Protein AF-A0A958M919-F1 (afdb_monomer_lite)

pLDDT: mean 95.27, std 3.07, range [82.69, 98.25]

Secondary structure (DSSP, 8-state):
-EEEEEES-BS--SHHHHHHHHHHHHHHHTT-EEEEEEETTSPBPHHHHTT-S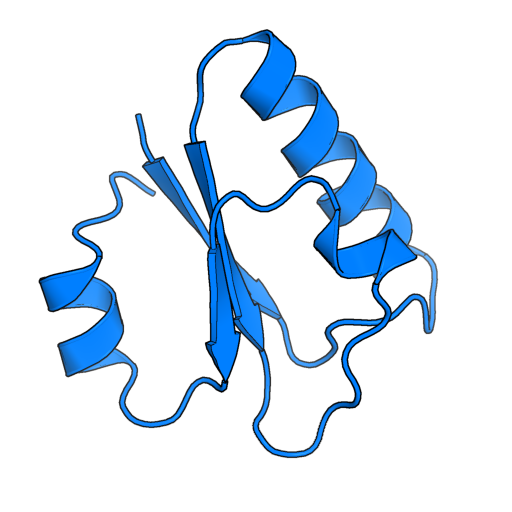EEEEES-HHHHHHHH----

Radius of gyration: 11.44 Å; chains: 1; bounding box: 25×30×24 Å

Sequence (72 aa):
MRILWLNEYAEFIGGCEAYVHQTAKLLNEKSVESVLLYSVKSKVSSGFAAPYSRCFPAVDLEKQITALNPDL

Structure (mmCIF, N/CA/C/O backbone):
da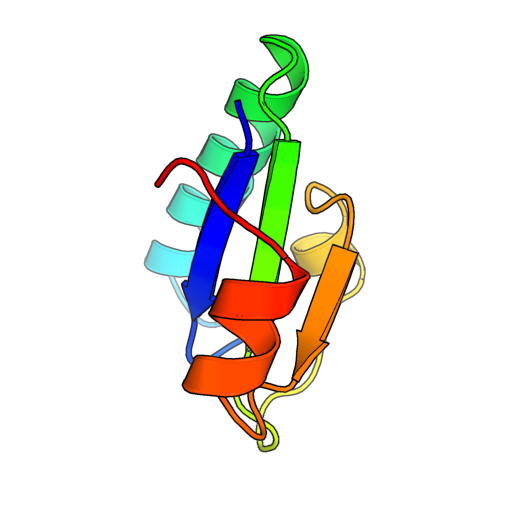ta_AF-A0A958M919-F1
#
_entry.id   AF-A0A958M919-F1
#
loop_
_atom_site.group_PDB
_atom_site.id
_atom_site.type_symbol
_atom_site.label_atom_id
_atom_site.label_alt_id
_atom_site.label_comp_id
_atom_site.label_asym_id
_atom_site.label_entity_id
_atom_site.label_seq_id
_atom_site.pdbx_PDB_ins_code
_atom_site.Cartn_x
_atom_site.Cartn_y
_atom_site.Cartn_z
_atom_site.occupancy
_atom_site.B_iso_or_equiv
_atom_site.auth_seq_id
_atom_site.auth_comp_id
_atom_site.auth_asym_id
_atom_site.auth_atom_id
_atom_site.pdbx_PDB_model_num
ATOM 1 N N . MET A 1 1 ? -13.690 -3.895 5.415 1.00 94.56 1 MET A N 1
ATOM 2 C CA . MET A 1 1 ? -13.504 -3.280 4.091 1.00 94.56 1 MET A CA 1
ATOM 3 C C . MET A 1 1 ? -12.015 -3.140 3.836 1.00 94.56 1 MET A C 1
ATOM 5 O O . MET A 1 1 ? -11.305 -2.725 4.749 1.00 94.56 1 MET A O 1
ATOM 9 N N . ARG A 1 2 ? -11.554 -3.500 2.642 1.00 97.75 2 ARG A N 1
ATOM 10 C CA . ARG A 1 2 ? -10.168 -3.455 2.189 1.00 97.75 2 ARG A CA 1
ATOM 11 C C . ARG A 1 2 ? -10.082 -2.645 0.905 1.00 97.75 2 ARG A C 1
ATOM 13 O O . ARG A 1 2 ? -10.785 -2.953 -0.048 1.00 97.75 2 ARG A O 1
ATOM 20 N N . ILE A 1 3 ? -9.201 -1.656 0.899 1.00 98.12 3 ILE A N 1
ATOM 21 C CA . ILE A 1 3 ? -8.934 -0.795 -0.249 1.00 98.12 3 ILE A CA 1
ATOM 22 C C . ILE A 1 3 ? -7.544 -1.121 -0.787 1.00 98.12 3 ILE A C 1
ATOM 24 O O . ILE A 1 3 ? -6.570 -1.150 -0.024 1.00 98.12 3 ILE A O 1
ATOM 28 N N . LEU A 1 4 ? -7.459 -1.371 -2.090 1.00 98.06 4 LEU A N 1
ATOM 29 C CA . LEU A 1 4 ? -6.210 -1.551 -2.811 1.00 98.06 4 LEU A CA 1
ATOM 30 C C . LEU A 1 4 ? -5.787 -0.243 -3.481 1.00 98.06 4 LEU A C 1
ATOM 32 O O . LEU A 1 4 ? -6.442 0.272 -4.381 1.00 98.06 4 LEU A O 1
ATOM 36 N N . TRP A 1 5 ? -4.634 0.265 -3.077 1.00 97.19 5 TRP A N 1
ATOM 37 C CA . TRP A 1 5 ? -4.000 1.435 -3.662 1.00 97.19 5 TRP A CA 1
ATOM 38 C C . TRP A 1 5 ? -3.019 0.979 -4.739 1.00 97.19 5 TRP A C 1
ATOM 40 O O . TRP A 1 5 ? -2.122 0.185 -4.460 1.00 97.19 5 TRP A O 1
ATOM 50 N N . LEU A 1 6 ? -3.184 1.473 -5.964 1.00 96.06 6 LEU A N 1
ATOM 51 C CA . LEU A 1 6 ? -2.266 1.241 -7.078 1.00 96.06 6 LEU A CA 1
ATOM 52 C C . LEU A 1 6 ? -1.526 2.542 -7.379 1.00 96.06 6 LEU A C 1
ATOM 54 O O . LEU A 1 6 ? -2.091 3.443 -7.997 1.00 96.06 6 LEU A O 1
ATOM 58 N N . ASN A 1 7 ? -0.263 2.632 -6.968 1.00 93.69 7 ASN A N 1
ATOM 59 C CA . ASN A 1 7 ? 0.552 3.821 -7.201 1.00 93.69 7 ASN A CA 1
ATOM 60 C C . ASN A 1 7 ? 1.761 3.494 -8.072 1.00 93.69 7 ASN A C 1
ATOM 62 O O . ASN A 1 7 ? 2.317 2.401 -8.018 1.00 93.69 7 ASN A O 1
ATOM 66 N N . GLU A 1 8 ? 2.243 4.467 -8.837 1.00 91.94 8 GLU A N 1
ATOM 67 C CA . GLU A 1 8 ? 3.548 4.312 -9.477 1.00 91.94 8 GLU A CA 1
ATOM 68 C C . GLU A 1 8 ? 4.669 4.381 -8.432 1.00 91.94 8 GLU A C 1
ATOM 70 O O . GLU A 1 8 ? 5.565 3.536 -8.434 1.00 91.94 8 GLU A O 1
ATOM 75 N N . TYR A 1 9 ? 4.567 5.321 -7.488 1.00 93.19 9 TYR A N 1
ATOM 76 C CA . TYR A 1 9 ? 5.589 5.579 -6.479 1.00 93.19 9 TYR A CA 1
ATOM 77 C C . TYR A 1 9 ? 5.129 5.235 -5.058 1.00 93.19 9 TYR A C 1
ATOM 79 O O . TYR A 1 9 ? 4.016 5.569 -4.649 1.00 93.19 9 TYR A O 1
ATOM 87 N N . ALA A 1 10 ? 6.017 4.599 -4.289 1.00 93.69 10 ALA A N 1
ATOM 88 C CA . ALA A 1 10 ? 5.850 4.311 -2.861 1.00 93.69 10 ALA A CA 1
ATOM 89 C C . ALA A 1 10 ? 6.695 5.245 -1.974 1.00 93.69 10 ALA A C 1
ATOM 91 O O . ALA A 1 10 ? 7.234 4.845 -0.937 1.00 93.69 10 ALA A O 1
ATOM 92 N N . GLU A 1 11 ? 6.833 6.500 -2.387 1.00 94.44 11 GLU A N 1
ATOM 93 C CA . GLU A 1 11 ? 7.598 7.539 -1.702 1.00 94.44 11 GLU A CA 1
ATOM 94 C C . GLU A 1 11 ? 6.986 8.917 -1.984 1.00 94.44 11 GLU A C 1
ATOM 96 O O . GLU A 1 11 ? 6.258 9.078 -2.956 1.00 94.44 11 GLU A O 1
ATOM 101 N N . PHE A 1 12 ? 7.265 9.918 -1.145 1.00 93.06 12 PHE A N 1
ATOM 102 C CA . PHE A 1 12 ? 6.748 11.276 -1.342 1.00 93.06 12 PHE A CA 1
ATOM 103 C C . PHE A 1 12 ? 7.544 12.012 -2.427 1.00 93.06 12 PHE A C 1
ATOM 105 O O . PHE A 1 12 ? 8.592 12.587 -2.135 1.00 93.06 12 PHE A O 1
ATOM 112 N N . ILE A 1 13 ? 7.045 11.999 -3.665 1.00 88.06 13 ILE A N 1
ATOM 113 C CA . ILE A 1 13 ? 7.658 12.724 -4.794 1.00 88.06 13 ILE A CA 1
ATOM 114 C C . ILE A 1 13 ? 6.936 14.050 -5.072 1.00 88.06 13 ILE A C 1
ATOM 116 O O . ILE A 1 13 ? 7.569 15.022 -5.485 1.00 88.06 13 ILE A O 1
ATOM 120 N N . GLY A 1 14 ? 5.633 14.132 -4.793 1.00 82.69 14 GLY A N 1
ATOM 121 C CA . GLY A 1 14 ? 4.827 15.330 -4.995 1.00 82.69 14 GLY A CA 1
ATOM 122 C C . GLY A 1 14 ? 3.658 15.452 -4.013 1.00 82.69 14 GLY A C 1
ATOM 123 O O . GLY A 1 14 ? 3.674 14.932 -2.896 1.00 82.69 14 GLY A O 1
ATOM 124 N N . GLY A 1 15 ? 2.644 16.222 -4.419 1.00 84.88 15 GLY A N 1
ATOM 125 C CA . GLY A 1 15 ? 1.478 16.519 -3.580 1.00 84.88 15 GLY A CA 1
ATOM 126 C C . GLY A 1 15 ? 0.413 15.420 -3.562 1.00 84.88 15 GLY A C 1
ATOM 127 O O . GLY A 1 15 ? -0.326 15.308 -2.584 1.00 84.88 15 GLY A O 1
ATOM 128 N N . CYS A 1 16 ? 0.335 14.596 -4.611 1.00 88.25 16 CYS A N 1
ATOM 129 C CA . CYS A 1 16 ? -0.650 13.515 -4.692 1.00 88.25 16 CYS A CA 1
ATOM 130 C C . CYS A 1 16 ? -0.394 12.466 -3.602 1.00 88.25 16 CYS A C 1
ATOM 132 O O . CYS A 1 16 ? -1.312 12.022 -2.917 1.00 88.25 16 CYS A O 1
ATOM 134 N N . GLU A 1 17 ? 0.878 12.150 -3.376 1.00 91.94 17 GLU A N 1
ATOM 135 C CA . GLU A 1 17 ? 1.357 11.158 -2.421 1.00 91.94 17 GLU A CA 1
ATOM 136 C C . GLU A 1 17 ? 0.966 11.526 -0.987 1.00 91.94 17 GLU A C 1
ATOM 138 O O . GLU A 1 17 ? 0.561 10.664 -0.207 1.00 91.94 17 GLU A O 1
ATOM 143 N N . ALA A 1 18 ? 1.012 12.817 -0.650 1.00 92.62 18 ALA A N 1
ATOM 144 C CA . ALA A 1 18 ? 0.549 13.310 0.641 1.00 92.62 18 ALA A CA 1
ATOM 145 C C . ALA A 1 18 ? -0.952 13.056 0.844 1.00 92.62 18 ALA A C 1
ATOM 147 O O . ALA A 1 18 ? -1.357 12.623 1.923 1.00 92.62 18 ALA A O 1
ATOM 148 N N . TYR A 1 19 ? -1.768 13.275 -0.190 1.00 94.06 19 TYR A N 1
ATOM 149 C CA . TYR A 1 19 ? -3.209 13.042 -0.120 1.00 94.06 19 TYR A CA 1
ATOM 150 C C . TYR A 1 19 ? -3.540 11.561 0.086 1.00 94.06 19 TYR A C 1
ATOM 152 O O . TYR A 1 19 ? -4.279 11.228 1.014 1.00 94.06 19 TYR A O 1
ATOM 160 N N . VAL A 1 20 ? -2.973 10.657 -0.722 1.00 94.56 20 VAL A N 1
ATOM 161 C CA . VAL A 1 20 ? -3.235 9.212 -0.573 1.00 94.56 20 VAL A CA 1
ATOM 162 C C . VAL A 1 20 ? -2.704 8.667 0.750 1.00 94.56 20 VAL A C 1
ATOM 164 O O . VAL A 1 20 ? -3.405 7.906 1.411 1.00 94.56 20 VAL A O 1
ATOM 167 N N . HIS A 1 21 ? -1.535 9.125 1.210 1.00 95.94 21 HIS A N 1
ATOM 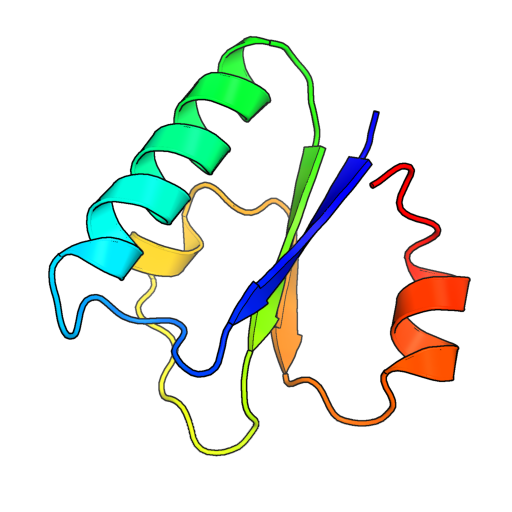168 C CA . HIS A 1 21 ? -0.985 8.751 2.517 1.00 95.94 21 HIS A CA 1
ATOM 169 C C . HIS A 1 21 ? -1.905 9.150 3.673 1.00 95.94 21 HIS A C 1
ATOM 171 O O . HIS A 1 21 ? -2.248 8.321 4.518 1.00 95.94 21 HIS A O 1
ATOM 177 N N . GLN A 1 22 ? -2.340 10.412 3.695 1.00 96.19 22 GLN A N 1
ATOM 178 C CA . GLN A 1 22 ? -3.237 10.921 4.731 1.00 96.19 22 GLN A CA 1
ATOM 179 C C . GLN A 1 22 ? -4.604 10.241 4.669 1.00 96.19 22 GLN A C 1
ATOM 181 O O . GLN A 1 22 ? -5.178 9.923 5.709 1.00 96.19 22 GLN A O 1
ATOM 186 N N . THR A 1 23 ? -5.102 9.962 3.464 1.00 96.81 23 THR A N 1
ATOM 187 C CA . THR A 1 23 ? -6.377 9.266 3.271 1.00 96.81 23 THR A CA 1
ATOM 188 C C . THR A 1 23 ? -6.298 7.830 3.785 1.00 96.81 23 THR A C 1
ATOM 190 O O . THR A 1 23 ? -7.140 7.435 4.588 1.00 96.81 23 THR A O 1
ATOM 193 N N . ALA A 1 24 ? -5.261 7.070 3.417 1.00 97.31 24 ALA A N 1
ATOM 194 C CA . ALA A 1 24 ? -5.031 5.720 3.932 1.00 97.31 24 ALA A CA 1
ATOM 195 C C . ALA A 1 24 ? -4.936 5.712 5.466 1.00 97.31 24 ALA A C 1
ATOM 197 O O . ALA A 1 24 ? -5.566 4.889 6.130 1.00 97.31 24 ALA A O 1
ATOM 198 N N . LYS A 1 25 ? -4.225 6.691 6.045 1.00 97.44 25 LYS A N 1
ATOM 199 C CA . LYS A 1 25 ? -4.130 6.862 7.499 1.00 97.44 25 LYS A CA 1
ATOM 200 C C . LYS A 1 25 ? -5.506 7.070 8.151 1.00 97.44 25 LYS A C 1
ATOM 202 O O . LYS A 1 25 ? -5.835 6.351 9.090 1.00 97.44 25 LYS A O 1
ATOM 207 N N . LEU A 1 26 ? -6.313 8.004 7.642 1.00 97.81 26 LEU A N 1
ATOM 208 C CA . LEU A 1 26 ? -7.662 8.292 8.154 1.00 97.81 26 LEU A CA 1
ATOM 209 C C . LEU A 1 26 ? -8.622 7.101 7.997 1.00 97.81 26 LEU A C 1
ATOM 211 O O . LEU A 1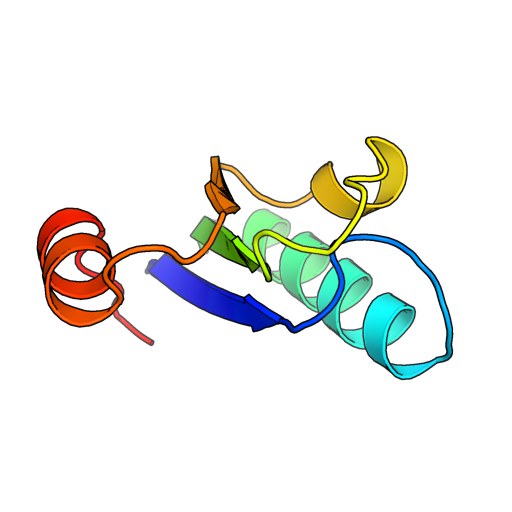 26 ? -9.507 6.889 8.825 1.00 97.81 26 LEU A O 1
ATOM 215 N N . LEU A 1 27 ? -8.467 6.313 6.933 1.00 97.25 27 LEU A N 1
ATOM 216 C CA . LEU A 1 27 ? -9.273 5.116 6.694 1.00 97.25 27 LEU A CA 1
ATOM 217 C C . LEU A 1 27 ? -8.962 4.009 7.704 1.00 97.25 27 LEU A C 1
ATOM 219 O O . LEU A 1 27 ? -9.888 3.374 8.215 1.00 97.25 27 LEU A O 1
ATOM 223 N N . ASN A 1 28 ? -7.694 3.840 8.079 1.00 96.19 28 ASN A N 1
ATOM 224 C CA . ASN A 1 28 ? -7.322 2.889 9.126 1.00 96.19 28 ASN A CA 1
ATOM 225 C C . ASN A 1 28 ? -7.930 3.249 10.483 1.00 96.19 28 ASN A C 1
ATOM 227 O O . ASN A 1 28 ? -8.365 2.360 11.211 1.00 96.19 28 ASN A O 1
ATOM 231 N N . GLU A 1 29 ? -8.019 4.542 10.815 1.00 96.62 29 GLU A N 1
ATOM 232 C CA . GLU A 1 29 ? -8.699 5.016 12.032 1.00 96.62 29 GLU A CA 1
ATOM 233 C C . GLU A 1 29 ? -10.188 4.616 12.047 1.00 96.62 29 GLU A C 1
ATOM 235 O O . GLU A 1 29 ? -10.793 4.474 13.107 1.00 96.62 29 GLU A O 1
ATOM 240 N N . LYS A 1 30 ? -10.771 4.355 10.869 1.00 96.94 30 LYS A N 1
ATOM 241 C CA . LYS A 1 30 ? -12.134 3.838 10.677 1.00 96.94 30 LYS A CA 1
ATOM 242 C C . LYS A 1 30 ? -12.185 2.318 10.468 1.00 96.94 30 LYS A C 1
ATOM 244 O O . LYS A 1 30 ? -13.207 1.805 10.018 1.00 96.94 30 LYS A O 1
ATOM 249 N N . SER A 1 31 ? -11.113 1.590 10.795 1.00 96.38 31 SER A N 1
ATOM 250 C CA . SER A 1 31 ? -10.997 0.132 10.611 1.00 96.38 31 SER A CA 1
ATOM 251 C C . SER A 1 31 ? -11.162 -0.340 9.156 1.00 96.38 31 SER A C 1
ATOM 253 O O . SER A 1 31 ? -11.554 -1.482 8.903 1.00 96.38 31 SER A O 1
ATOM 255 N N . VAL A 1 32 ? -10.861 0.531 8.189 1.00 97.94 32 VAL A N 1
ATOM 256 C CA . VAL A 1 32 ? -10.741 0.168 6.773 1.00 97.94 32 VAL A CA 1
ATOM 257 C C . VAL A 1 32 ? -9.283 -0.174 6.495 1.00 97.94 32 VAL A C 1
ATOM 259 O O . VAL A 1 32 ? -8.395 0.625 6.766 1.00 97.94 32 VAL A O 1
ATOM 262 N N . GLU A 1 33 ? -9.029 -1.367 5.967 1.00 98.00 33 GLU A N 1
ATOM 263 C CA . GLU A 1 33 ? -7.674 -1.824 5.673 1.00 98.00 33 GLU A CA 1
ATOM 264 C C . GLU A 1 33 ? -7.172 -1.209 4.362 1.00 98.00 33 GLU A C 1
ATOM 266 O O . GLU A 1 33 ? -7.819 -1.357 3.327 1.00 98.00 33 GLU A O 1
ATOM 271 N N . SER A 1 34 ? -5.995 -0.586 4.387 1.00 98.25 34 SER A N 1
ATOM 272 C CA . SER A 1 34 ? -5.326 -0.067 3.189 1.00 98.25 34 SER A CA 1
ATOM 273 C C . SER A 1 34 ? -4.140 -0.948 2.786 1.00 98.25 34 SER A C 1
ATOM 275 O O . SER A 1 34 ? -3.204 -1.117 3.567 1.00 98.25 34 SER A O 1
ATOM 277 N N . VAL A 1 35 ? -4.151 -1.474 1.558 1.00 98.12 35 VAL A N 1
ATOM 278 C CA . VAL A 1 35 ? -3.054 -2.263 0.963 1.00 98.12 35 VAL A CA 1
ATOM 279 C C . VAL A 1 35 ? -2.482 -1.517 -0.235 1.00 98.12 35 VAL A C 1
ATOM 281 O O . VAL A 1 35 ? -3.244 -1.095 -1.093 1.00 98.12 35 VAL A O 1
ATOM 284 N N . LEU A 1 36 ? -1.162 -1.375 -0.331 1.00 97.75 36 LEU A N 1
ATOM 285 C CA . LEU A 1 36 ? -0.500 -0.688 -1.443 1.00 97.75 36 LEU A CA 1
ATOM 286 C C . LEU A 1 36 ? 0.188 -1.679 -2.384 1.00 97.75 36 LEU A C 1
ATOM 288 O O . LEU A 1 36 ? 1.002 -2.497 -1.945 1.00 97.75 36 LEU A O 1
ATOM 292 N N . LEU A 1 37 ? -0.063 -1.536 -3.685 1.00 97.88 37 LEU A N 1
ATOM 293 C CA . LEU A 1 37 ? 0.834 -2.014 -4.729 1.00 97.88 37 LEU A CA 1
ATOM 294 C C . LEU A 1 37 ? 1.533 -0.834 -5.400 1.00 97.88 37 LEU A C 1
ATOM 296 O O . LEU A 1 37 ? 0.903 0.178 -5.709 1.00 97.88 37 LEU A O 1
ATOM 300 N N . TYR A 1 38 ? 2.834 -0.979 -5.633 1.00 95.94 38 TYR A N 1
ATOM 301 C CA . TYR A 1 38 ? 3.661 0.064 -6.237 1.00 95.94 38 TYR A CA 1
ATOM 302 C C . TYR A 1 38 ? 4.504 -0.451 -7.406 1.00 95.94 38 TYR A C 1
ATOM 304 O O . TYR A 1 38 ? 4.744 -1.649 -7.523 1.00 95.94 38 TYR A O 1
ATOM 312 N N . SER A 1 39 ? 4.985 0.426 -8.288 1.00 95.19 39 SER A N 1
ATOM 313 C CA . SER A 1 39 ? 5.830 0.001 -9.415 1.00 95.19 39 SER A CA 1
ATOM 314 C C . SER A 1 39 ? 7.105 -0.705 -8.945 1.00 95.19 39 SER A C 1
ATOM 316 O O . SER A 1 39 ? 7.808 -0.207 -8.069 1.00 95.19 39 SER A O 1
ATOM 318 N N . VAL A 1 40 ? 7.498 -1.800 -9.608 1.00 94.00 40 VAL A N 1
ATOM 319 C CA . VAL A 1 40 ? 8.793 -2.482 -9.374 1.00 94.00 40 VAL A CA 1
ATOM 320 C C . VAL A 1 40 ? 10.013 -1.566 -9.534 1.00 94.00 40 VAL A C 1
ATOM 322 O O . VAL A 1 40 ? 11.095 -1.891 -9.054 1.00 94.00 40 VAL A O 1
ATOM 325 N N . LYS A 1 41 ? 9.857 -0.430 -10.226 1.00 92.56 41 LYS A N 1
ATOM 326 C CA . LYS A 1 41 ? 10.919 0.561 -10.443 1.00 92.56 41 LYS A CA 1
ATOM 327 C C . LYS A 1 41 ? 11.023 1.593 -9.315 1.00 92.56 41 LYS A C 1
ATOM 329 O O . LYS A 1 41 ? 11.996 2.342 -9.282 1.00 92.56 41 LYS A O 1
ATOM 334 N N . SER A 1 42 ? 10.027 1.670 -8.433 1.00 89.56 42 SER A N 1
ATOM 335 C CA . SER A 1 42 ? 9.965 2.669 -7.366 1.00 89.56 42 SER A CA 1
ATOM 336 C C . SER A 1 42 ? 10.734 2.219 -6.126 1.00 89.56 42 SER A C 1
ATOM 338 O O . SER A 1 42 ? 10.776 1.034 -5.786 1.00 89.56 42 SER A O 1
ATOM 340 N N . LYS A 1 43 ? 11.330 3.189 -5.424 1.00 89.88 43 LYS A N 1
ATOM 341 C CA . LYS A 1 43 ? 11.825 2.983 -4.066 1.00 89.88 43 LYS A CA 1
ATOM 342 C C . LYS A 1 43 ? 10.660 3.073 -3.085 1.00 89.88 43 LYS A C 1
ATOM 344 O O . LYS A 1 43 ? 9.731 3.854 -3.266 1.00 89.88 43 LYS A O 1
ATOM 349 N N . VAL A 1 44 ? 10.745 2.301 -2.007 1.00 91.56 44 VAL A N 1
ATOM 350 C CA . VAL A 1 44 ? 9.771 2.368 -0.915 1.00 91.56 44 VAL A CA 1
ATOM 351 C C . VAL A 1 44 ? 10.347 3.206 0.212 1.00 91.56 44 VAL A C 1
ATOM 353 O O . VAL A 1 44 ? 11.375 2.857 0.793 1.00 91.56 44 VAL A O 1
ATOM 356 N N . SER A 1 45 ? 9.661 4.291 0.550 1.00 93.88 45 SER A N 1
ATOM 357 C CA . SER A 1 45 ? 9.926 5.046 1.769 1.00 93.88 45 SER A CA 1
ATOM 358 C C . SER A 1 45 ? 9.137 4.441 2.927 1.00 93.88 45 SER A C 1
ATOM 360 O O . SER A 1 45 ? 7.916 4.310 2.852 1.00 93.88 45 SER A O 1
ATOM 362 N N . SER A 1 46 ? 9.811 4.113 4.031 1.00 92.44 46 SER A N 1
ATOM 363 C CA . SER A 1 46 ? 9.157 3.570 5.231 1.00 92.44 46 SER A CA 1
ATOM 364 C C . SER A 1 46 ? 8.102 4.520 5.804 1.00 92.44 46 SER A C 1
ATOM 366 O O . SER A 1 46 ? 7.040 4.074 6.230 1.00 92.44 46 SER A O 1
ATOM 368 N N . GLY A 1 47 ? 8.350 5.834 5.758 1.00 94.50 47 GLY A N 1
ATOM 369 C CA . GLY A 1 47 ? 7.389 6.843 6.209 1.00 94.50 47 GLY A CA 1
ATOM 370 C C . GLY A 1 47 ? 6.140 6.916 5.328 1.00 94.50 47 GLY A C 1
ATOM 371 O O . GLY A 1 47 ? 5.034 7.095 5.840 1.00 94.50 47 GLY A O 1
ATOM 372 N N . PHE A 1 48 ? 6.305 6.727 4.014 1.00 95.69 48 PHE A N 1
ATOM 373 C CA . PHE A 1 48 ? 5.180 6.641 3.084 1.00 95.69 48 PHE A CA 1
ATOM 374 C C . PHE A 1 48 ? 4.409 5.327 3.249 1.00 95.69 48 PHE A C 1
ATOM 376 O O . PHE A 1 48 ? 3.186 5.328 3.209 1.00 95.69 48 PHE A O 1
ATOM 383 N N . ALA A 1 49 ? 5.107 4.211 3.469 1.00 96.12 49 ALA A N 1
ATOM 384 C CA . ALA A 1 49 ? 4.504 2.889 3.617 1.00 96.12 49 ALA A CA 1
ATOM 385 C C . ALA A 1 49 ? 3.776 2.682 4.962 1.00 96.12 49 ALA A C 1
ATOM 387 O O . ALA A 1 49 ? 2.940 1.792 5.068 1.00 96.12 49 ALA A O 1
ATOM 388 N N . ALA A 1 50 ? 4.068 3.503 5.976 1.00 96.75 50 ALA A N 1
ATOM 389 C CA . ALA A 1 50 ? 3.582 3.341 7.348 1.00 96.75 50 ALA A CA 1
ATOM 390 C C . ALA A 1 50 ? 2.057 3.146 7.534 1.00 96.75 50 ALA A C 1
ATOM 392 O O . ALA A 1 50 ? 1.685 2.345 8.391 1.00 96.75 50 ALA A O 1
ATOM 393 N N . PRO A 1 51 ? 1.155 3.840 6.807 1.00 97.19 51 PRO A N 1
ATOM 394 C CA . PRO A 1 51 ? -0.281 3.634 6.958 1.00 97.19 51 PRO A CA 1
ATOM 395 C C . PRO A 1 51 ? -0.802 2.418 6.182 1.00 97.19 51 PRO A C 1
ATOM 397 O O . PRO A 1 51 ? -1.981 2.117 6.276 1.00 97.19 51 PRO A O 1
ATOM 400 N N . TYR A 1 52 ? -0.004 1.704 5.400 1.00 97.38 52 TYR A N 1
ATOM 401 C CA . TYR A 1 52 ? -0.509 0.541 4.673 1.00 97.38 52 TYR A CA 1
ATOM 402 C C . TYR 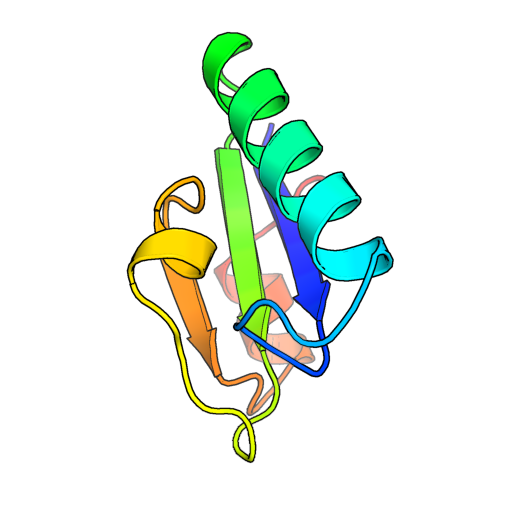A 1 52 ?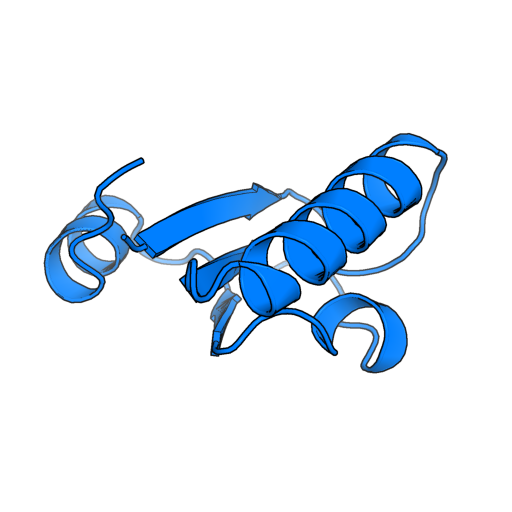 -0.235 -0.728 5.481 1.00 97.38 52 TYR A C 1
ATOM 404 O O . TYR A 1 52 ? 0.884 -0.953 5.939 1.00 97.38 52 TYR A O 1
ATOM 412 N N . SER A 1 53 ? -1.249 -1.581 5.650 1.00 96.38 53 SER A N 1
ATOM 413 C CA . SER A 1 53 ? -1.096 -2.858 6.367 1.00 96.38 53 SER A CA 1
ATOM 414 C C . SER A 1 53 ? -0.134 -3.794 5.635 1.00 96.38 53 SER A C 1
ATOM 416 O O . SER A 1 53 ? 0.551 -4.617 6.244 1.00 96.38 53 SER A O 1
ATOM 418 N N . ARG A 1 54 ? -0.108 -3.671 4.306 1.00 95.81 54 ARG A N 1
ATOM 419 C CA . ARG A 1 54 ? 0.689 -4.459 3.375 1.00 95.81 54 ARG A CA 1
ATOM 420 C C . ARG A 1 54 ? 1.127 -3.578 2.207 1.00 95.81 54 ARG A C 1
ATOM 422 O O . ARG A 1 54 ? 0.322 -2.818 1.674 1.00 95.81 54 ARG A O 1
ATOM 429 N N . CYS A 1 55 ? 2.383 -3.730 1.799 1.00 96.06 55 CYS A N 1
ATOM 430 C CA . CYS A 1 55 ? 3.000 -3.019 0.681 1.00 96.06 55 CYS A CA 1
ATOM 431 C C . CYS A 1 55 ? 3.767 -4.017 -0.184 1.00 96.06 55 CYS A C 1
ATOM 433 O O . CYS A 1 55 ? 4.677 -4.676 0.321 1.00 96.06 55 CYS A O 1
ATOM 435 N N . PHE A 1 56 ? 3.443 -4.105 -1.474 1.00 95.81 56 PHE A N 1
ATOM 436 C CA . PHE A 1 56 ? 4.125 -5.008 -2.405 1.00 95.81 56 PHE A CA 1
ATOM 437 C C . PHE A 1 56 ? 4.399 -4.337 -3.753 1.00 95.81 56 PHE A C 1
ATOM 439 O O . PHE A 1 56 ? 3.636 -3.471 -4.173 1.00 95.81 56 PHE A O 1
ATOM 446 N N . PRO A 1 57 ? 5.437 -4.753 -4.490 1.00 96.56 57 PRO A N 1
ATOM 447 C CA . PRO A 1 57 ? 5.553 -4.362 -5.883 1.00 96.56 57 PRO A CA 1
ATOM 448 C C . PRO A 1 57 ? 4.413 -4.979 -6.716 1.00 96.56 57 PRO A C 1
ATOM 450 O O . PRO A 1 57 ? 4.022 -6.129 -6.503 1.00 96.56 57 PRO A O 1
ATOM 453 N N . ALA A 1 58 ? 3.896 -4.232 -7.685 1.00 97.00 58 ALA A N 1
ATOM 454 C CA . ALA A 1 58 ? 2.959 -4.692 -8.700 1.00 97.00 58 ALA A CA 1
ATOM 455 C C . ALA A 1 58 ? 3.724 -5.491 -9.767 1.00 97.00 58 ALA A C 1
ATOM 457 O O . ALA A 1 58 ? 4.504 -4.926 -10.535 1.00 97.00 58 ALA A O 1
ATOM 458 N N . VAL A 1 59 ? 3.519 -6.808 -9.788 1.00 96.00 59 VAL A N 1
ATOM 459 C CA . VAL A 1 59 ? 4.198 -7.755 -10.691 1.00 96.00 59 VAL A CA 1
ATOM 460 C C . VAL A 1 59 ? 3.188 -8.481 -11.577 1.00 96.00 59 VAL A C 1
ATOM 462 O O . VAL A 1 59 ? 3.384 -8.572 -12.784 1.00 96.00 59 VAL A O 1
ATOM 465 N N . ASP A 1 60 ? 2.099 -8.968 -10.984 1.00 96.38 60 ASP A N 1
ATOM 466 C CA . ASP A 1 60 ? 0.995 -9.642 -11.669 1.00 96.38 60 ASP A CA 1
ATOM 467 C C . ASP A 1 60 ? -0.306 -9.148 -11.032 1.00 96.38 60 ASP A C 1
ATOM 469 O O . ASP A 1 60 ? -0.766 -9.677 -10.017 1.00 96.38 60 ASP A O 1
ATOM 473 N N . LEU A 1 61 ? -0.845 -8.060 -11.586 1.00 95.69 61 LEU A N 1
ATOM 474 C CA . LEU A 1 61 ? -1.974 -7.349 -10.992 1.00 95.69 61 LEU A CA 1
ATOM 475 C C . LEU A 1 61 ? -3.203 -8.245 -10.848 1.00 95.69 61 LEU A C 1
ATOM 477 O O . LEU A 1 61 ? -3.835 -8.209 -9.799 1.00 95.69 61 LEU A O 1
ATOM 481 N N . GLU A 1 62 ? -3.521 -9.083 -11.836 1.00 97.00 62 GLU A N 1
ATOM 482 C CA . GLU A 1 62 ? -4.704 -9.950 -11.773 1.00 97.00 62 GLU A CA 1
ATOM 483 C C . GLU A 1 62 ? -4.603 -10.956 -10.624 1.00 97.00 62 GLU A C 1
ATOM 485 O O . GLU A 1 62 ? -5.527 -11.077 -9.810 1.00 97.00 62 GLU A O 1
ATOM 490 N N . LYS A 1 63 ? -3.456 -11.639 -10.496 1.00 97.62 63 LYS A N 1
ATOM 491 C CA . LYS A 1 63 ? -3.242 -12.573 -9.383 1.00 97.62 63 LYS A CA 1
ATOM 492 C C . LYS A 1 63 ? -3.192 -11.856 -8.043 1.00 97.62 63 LYS A C 1
ATOM 494 O O . LYS A 1 63 ? -3.753 -12.356 -7.070 1.00 97.62 63 LYS A O 1
ATOM 499 N N . GLN A 1 64 ? -2.533 -10.700 -7.976 1.00 97.31 64 GLN A N 1
ATOM 500 C CA . GLN A 1 64 ? -2.408 -9.934 -6.738 1.00 97.31 64 GLN A CA 1
ATOM 501 C C . GLN A 1 64 ? -3.762 -9.387 -6.281 1.00 97.31 64 GLN A C 1
ATOM 503 O O . GLN A 1 64 ? -4.095 -9.549 -5.113 1.00 97.31 64 GLN A O 1
ATOM 508 N N . ILE A 1 65 ? -4.572 -8.819 -7.177 1.00 97.50 65 ILE A N 1
ATOM 509 C CA . ILE A 1 65 ? -5.930 -8.346 -6.871 1.00 97.50 65 ILE A CA 1
ATOM 510 C C . ILE A 1 65 ? -6.793 -9.517 -6.394 1.00 97.50 65 ILE A C 1
ATOM 512 O O . ILE A 1 65 ? -7.409 -9.420 -5.337 1.00 97.50 65 ILE A O 1
ATOM 516 N N . THR A 1 66 ? -6.769 -10.652 -7.100 1.00 97.81 66 THR A N 1
ATOM 517 C CA . THR A 1 66 ? -7.536 -11.848 -6.711 1.00 97.81 66 THR A CA 1
ATOM 518 C C . THR A 1 66 ? -7.124 -12.367 -5.330 1.00 97.81 66 THR A C 1
ATOM 520 O O . THR A 1 66 ? -7.975 -12.648 -4.490 1.00 97.81 66 THR A O 1
ATOM 523 N N . ALA A 1 67 ? -5.820 -12.467 -5.059 1.00 97.31 67 ALA A N 1
ATOM 524 C CA . ALA A 1 67 ? -5.303 -12.966 -3.785 1.00 97.31 67 ALA A CA 1
ATOM 525 C C . ALA A 1 67 ? -5.536 -11.990 -2.620 1.00 97.31 67 ALA A C 1
ATOM 527 O O . ALA A 1 67 ? -5.754 -12.409 -1.482 1.00 97.31 67 ALA A O 1
ATOM 528 N N . LEU A 1 68 ? -5.472 -10.684 -2.888 1.00 96.94 68 LEU A N 1
ATOM 529 C CA . LEU A 1 68 ? -5.733 -9.648 -1.894 1.00 96.94 68 LEU A CA 1
ATOM 530 C C . LEU A 1 68 ? -7.228 -9.461 -1.641 1.00 96.94 68 LEU A C 1
ATOM 532 O O . LEU A 1 68 ? -7.572 -9.028 -0.541 1.00 96.94 68 LEU A O 1
ATOM 536 N N . ASN A 1 69 ? -8.084 -9.807 -2.607 1.00 97.38 69 ASN A N 1
ATOM 537 C CA . ASN A 1 69 ? -9.540 -9.693 -2.552 1.00 97.38 69 ASN A CA 1
ATOM 538 C C . ASN A 1 69 ? -9.995 -8.341 -1.958 1.00 97.38 69 ASN A C 1
ATOM 540 O O . ASN A 1 69 ? -10.561 -8.325 -0.858 1.00 97.38 69 ASN A O 1
ATOM 544 N N . PRO A 1 70 ? -9.639 -7.203 -2.588 1.00 97.38 70 PRO A N 1
ATOM 545 C CA . PRO A 1 70 ? -10.077 -5.894 -2.128 1.00 97.38 70 PRO A CA 1
ATOM 546 C C . PRO A 1 70 ? -11.568 -5.681 -2.402 1.00 97.38 70 PRO A C 1
ATOM 548 O O . PRO A 1 70 ? -12.123 -6.231 -3.350 1.00 97.38 70 PRO A O 1
ATOM 551 N N . ASP A 1 71 ? -12.202 -4.860 -1.570 1.00 98.19 71 ASP A N 1
ATOM 552 C CA . ASP A 1 71 ? -13.573 -4.392 -1.788 1.00 98.19 71 ASP A CA 1
ATOM 553 C C . ASP A 1 71 ? -13.608 -3.190 -2.750 1.00 98.19 71 ASP A C 1
ATOM 555 O O . ASP A 1 71 ? -14.624 -2.959 -3.407 1.00 98.19 71 ASP A O 1
ATOM 559 N N . LEU A 1 72 ? -12.510 -2.421 -2.802 1.00 94.81 72 LEU A N 1
ATOM 560 C CA . LEU A 1 72 ? -12.307 -1.257 -3.667 1.00 94.81 72 LEU A CA 1
ATOM 561 C C . LEU A 1 72 ? -10.860 -1.180 -4.162 1.00 94.81 72 LEU A C 1
ATOM 563 O O . LEU A 1 72 ? -9.949 -1.396 -3.329 1.00 94.81 72 LEU A O 1
#

Foldseek 3Di:
DEDEAEEQEQDPPDDVLVVVQVVLQVVVVVVYAYEYEYAPPYDHDCSSCVSHPYYYHDDPVVVVCVVVVGPD